Protein AF-A0A6P0JW78-F1 (afdb_monomer_lite)

Sequence (92 aa):
LLGLRYDNRYFTYANQHTHFEKATVRDQNAILKSASGFLKLFYPDLNLTPMDYQRDCLEPARQLRQGIRNSLYYLDDEFRSYGREIFVEAVL

Structure (mmCIF, N/CA/C/O backbone):
data_AF-A0A6P0JW78-F1
#
_entry.id   AF-A0A6P0JW78-F1
#
loop_
_atom_site.group_PDB
_atom_site.id
_atom_site.type_symbol
_atom_site.label_atom_id
_atom_site.label_alt_id
_atom_site.label_comp_id
_atom_site.label_asym_id
_atom_site.label_entity_id
_atom_site.label_seq_id
_atom_site.pdbx_PDB_ins_code
_atom_site.Cartn_x
_atom_site.Cartn_y
_atom_site.Cartn_z
_atom_site.occupancy
_atom_site.B_iso_or_equiv
_atom_site.auth_seq_id
_atom_site.auth_comp_id
_atom_site.auth_asym_id
_atom_site.auth_atom_id
_atom_site.pdbx_PDB_model_num
ATOM 1 N N . LEU A 1 1 ? -10.700 20.204 6.579 1.00 55.81 1 LEU A N 1
ATOM 2 C CA . LEU A 1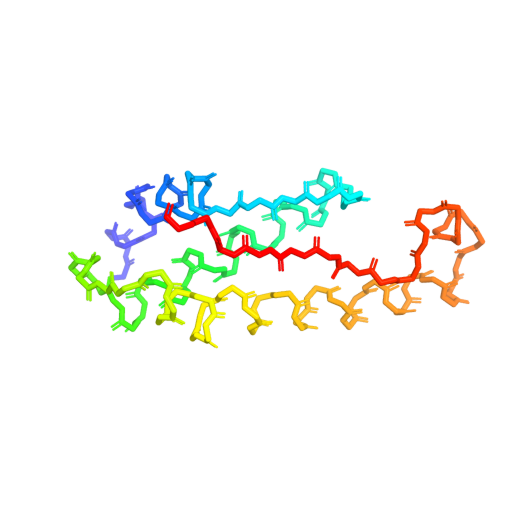 1 ? -9.737 19.468 5.718 1.00 55.81 1 LEU A CA 1
ATOM 3 C C . LEU A 1 1 ? -8.317 19.390 6.297 1.00 55.81 1 LEU A C 1
ATOM 5 O O . LEU A 1 1 ? -7.730 18.321 6.213 1.00 55.81 1 LEU A O 1
ATOM 9 N N . LEU A 1 2 ? -7.767 20.441 6.931 1.00 63.50 2 LEU A N 1
ATOM 10 C CA . LEU A 1 2 ? -6.421 20.385 7.542 1.00 63.50 2 LEU A CA 1
ATOM 11 C C . LEU A 1 2 ? -6.280 19.330 8.660 1.00 63.50 2 LEU A C 1
ATOM 13 O O . LEU A 1 2 ? -5.272 18.636 8.691 1.00 63.50 2 LEU A O 1
ATOM 17 N N . GLY A 1 3 ? -7.294 19.139 9.516 1.00 72.06 3 GLY A N 1
ATOM 18 C CA . GLY A 1 3 ? -7.237 18.159 10.619 1.00 72.06 3 GLY A CA 1
ATOM 19 C C . GLY A 1 3 ? -6.987 16.713 10.163 1.00 72.06 3 GLY A C 1
ATOM 20 O O . GLY A 1 3 ? -6.100 16.046 10.682 1.00 72.06 3 GLY A O 1
ATOM 21 N N . LEU A 1 4 ? -7.673 16.268 9.105 1.00 72.75 4 LEU A N 1
ATOM 22 C CA . LEU A 1 4 ? -7.471 14.944 8.496 1.00 72.75 4 LEU A CA 1
ATOM 23 C C . LEU A 1 4 ? -6.076 14.770 7.882 1.00 72.75 4 LEU A C 1
ATOM 25 O O . LEU A 1 4 ? -5.593 13.646 7.760 1.00 72.75 4 LEU A O 1
ATOM 29 N N . ARG A 1 5 ? -5.403 15.858 7.485 1.00 76.00 5 ARG A N 1
ATOM 30 C CA . ARG A 1 5 ? -4.054 15.788 6.907 1.00 76.00 5 ARG A CA 1
ATOM 31 C C . ARG A 1 5 ? -3.013 15.391 7.952 1.00 76.00 5 ARG A C 1
ATOM 33 O O . ARG A 1 5 ? -2.135 14.598 7.630 1.00 76.00 5 ARG A O 1
ATOM 40 N N . TYR A 1 6 ? -3.140 15.922 9.166 1.00 82.69 6 TYR A N 1
ATOM 41 C CA . TYR A 1 6 ? -2.214 15.673 10.275 1.00 82.69 6 TYR A CA 1
ATOM 42 C C . TYR A 1 6 ? -2.576 14.443 11.111 1.00 82.69 6 TYR A C 1
ATOM 44 O O . TYR A 1 6 ? -1.751 13.981 11.893 1.00 82.69 6 TYR A O 1
ATOM 52 N N . ASP A 1 7 ? -3.778 13.889 10.936 1.00 88.12 7 ASP A N 1
ATOM 53 C CA . ASP A 1 7 ? -4.152 12.645 11.596 1.00 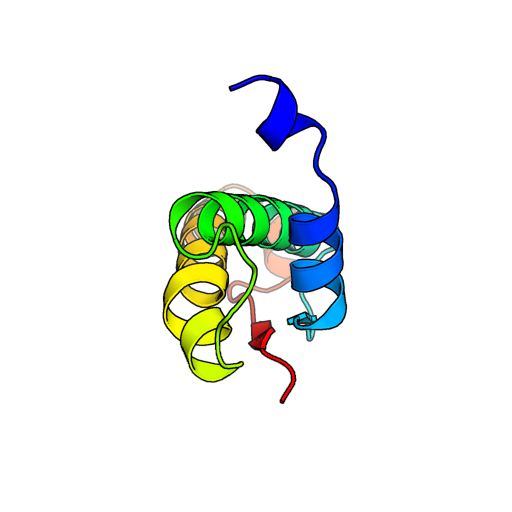88.12 7 ASP A CA 1
ATOM 54 C C . ASP A 1 7 ? -3.340 11.466 11.035 1.00 88.12 7 ASP A C 1
ATOM 56 O O . ASP A 1 7 ? -3.523 11.026 9.889 1.00 88.12 7 ASP A O 1
ATOM 60 N N . ASN A 1 8 ? -2.413 10.985 11.864 1.00 92.88 8 ASN A N 1
ATOM 61 C CA . ASN A 1 8 ? -1.481 9.918 11.529 1.00 92.88 8 ASN A CA 1
ATOM 62 C C . ASN A 1 8 ? -2.058 8.516 11.781 1.00 92.88 8 ASN A C 1
ATOM 64 O O . ASN A 1 8 ? -1.475 7.539 11.318 1.00 92.88 8 ASN A O 1
ATOM 68 N N . ARG A 1 9 ? -3.208 8.391 12.466 1.00 96.19 9 ARG A N 1
ATOM 69 C CA . ARG A 1 9 ? -3.787 7.085 12.844 1.00 96.19 9 ARG A CA 1
ATOM 70 C C . ARG A 1 9 ? -4.013 6.179 11.634 1.00 96.19 9 ARG A C 1
ATOM 72 O O . ARG A 1 9 ? -3.721 4.993 11.691 1.00 96.19 9 ARG A O 1
ATOM 79 N N . TYR A 1 10 ? -4.438 6.755 10.515 1.00 97.44 10 TYR A N 1
ATOM 80 C CA . TYR A 1 10 ? -4.665 6.038 9.258 1.00 97.44 10 TYR A CA 1
ATOM 81 C C . TYR A 1 10 ? -3.381 5.504 8.620 1.00 97.44 10 TYR A C 1
ATOM 83 O O . TYR A 1 10 ? -3.374 4.413 8.058 1.00 97.44 10 TYR A O 1
ATOM 91 N N . PHE A 1 11 ? -2.288 6.272 8.689 1.00 97.19 11 PHE A N 1
ATOM 92 C CA . PHE A 1 11 ? -0.998 5.812 8.179 1.00 97.19 11 PHE A CA 1
ATOM 93 C C . PHE A 1 11 ? -0.433 4.715 9.082 1.00 97.19 11 PHE A C 1
ATOM 95 O O . PHE A 1 11 ? 0.037 3.700 8.578 1.00 97.19 11 PHE A O 1
ATOM 102 N N . THR A 1 12 ? -0.552 4.879 10.404 1.00 97.69 12 THR A N 1
ATOM 103 C CA . THR A 1 12 ? -0.203 3.835 11.375 1.00 97.69 12 THR A CA 1
ATOM 104 C C . THR A 1 12 ? -0.982 2.548 11.113 1.00 97.69 12 THR A C 1
ATOM 106 O O . THR A 1 12 ? -0.363 1.492 11.030 1.00 97.69 12 THR A O 1
ATOM 109 N N . TYR A 1 13 ? -2.303 2.633 10.908 1.00 97.94 13 TYR A N 1
ATOM 110 C CA . TYR A 1 13 ? -3.135 1.475 10.576 1.00 97.94 13 TYR A CA 1
ATOM 111 C C . TYR A 1 13 ? -2.633 0.784 9.307 1.00 97.94 13 TYR A C 1
ATOM 113 O O . TYR A 1 13 ? -2.350 -0.411 9.341 1.00 97.94 13 TYR A O 1
ATOM 121 N N . ALA A 1 14 ? -2.468 1.538 8.213 1.00 98.25 14 ALA A N 1
ATOM 122 C CA . ALA A 1 14 ? -1.999 0.985 6.946 1.00 98.25 14 ALA A CA 1
ATOM 123 C C . ALA A 1 14 ? -0.640 0.290 7.102 1.00 98.25 14 ALA A C 1
ATOM 125 O O . ALA A 1 14 ? -0.443 -0.804 6.587 1.00 98.25 14 ALA A O 1
ATOM 126 N N . ASN A 1 15 ? 0.282 0.895 7.852 1.00 97.94 15 ASN A N 1
ATOM 127 C CA . ASN A 1 15 ? 1.609 0.336 8.083 1.00 97.94 15 ASN A CA 1
ATOM 128 C C . ASN A 1 15 ? 1.582 -0.955 8.919 1.00 97.94 15 ASN A C 1
ATOM 130 O O . ASN A 1 15 ? 2.391 -1.842 8.688 1.00 97.94 15 ASN A O 1
ATOM 134 N N . GLN A 1 16 ? 0.674 -1.063 9.892 1.00 97.62 16 GLN A N 1
ATOM 135 C CA . GLN A 1 16 ? 0.555 -2.244 10.757 1.00 97.62 16 GLN A CA 1
ATOM 136 C C . GLN A 1 16 ? -0.172 -3.415 10.089 1.00 97.62 16 GLN A C 1
ATOM 138 O O . GLN A 1 16 ? 0.122 -4.561 10.404 1.00 97.62 16 GLN A O 1
ATOM 143 N N . HIS A 1 17 ? -1.098 -3.130 9.173 1.00 98.25 17 HIS A N 1
ATOM 144 C CA . HIS A 1 17 ? -1.962 -4.137 8.550 1.00 98.25 17 HIS A CA 1
ATOM 145 C C . HIS A 1 17 ? -1.565 -4.461 7.108 1.00 98.25 17 HIS A C 1
ATOM 147 O O . HIS A 1 17 ? -2.344 -5.081 6.395 1.00 98.25 17 HIS A O 1
ATOM 153 N N . THR A 1 18 ? -0.379 -4.046 6.658 1.00 98.56 18 THR A N 1
ATOM 154 C CA . THR A 1 18 ? 0.115 -4.343 5.308 1.00 98.56 18 THR A CA 1
ATOM 155 C C . THR A 1 18 ? 1.391 -5.160 5.376 1.00 98.56 18 THR A C 1
ATOM 157 O O . THR A 1 18 ? 2.374 -4.734 5.984 1.00 98.56 18 THR A O 1
ATOM 160 N N . HIS A 1 19 ? 1.406 -6.289 4.677 1.00 98.25 19 HIS A N 1
ATOM 161 C CA . HIS A 1 19 ? 2.614 -7.049 4.407 1.00 98.25 19 HIS A CA 1
ATOM 162 C C . HIS A 1 19 ? 3.078 -6.818 2.965 1.00 98.25 19 HIS A C 1
ATOM 164 O O . HIS A 1 19 ? 2.292 -6.884 2.019 1.00 98.25 19 HIS A O 1
ATOM 170 N N . PHE A 1 20 ? 4.371 -6.540 2.801 1.00 97.62 20 PHE A N 1
ATOM 171 C CA . PHE A 1 20 ? 5.025 -6.423 1.502 1.00 97.62 20 PHE A CA 1
ATOM 172 C C . PHE A 1 20 ? 6.065 -7.527 1.360 1.00 97.62 20 PHE A C 1
ATOM 174 O O . PHE A 1 20 ? 6.903 -7.690 2.244 1.00 97.62 20 PHE A O 1
ATOM 181 N N . GLU A 1 21 ? 6.081 -8.202 0.212 1.00 91.69 21 GLU A N 1
ATOM 182 C CA . GLU A 1 21 ? 7.116 -9.197 -0.075 1.00 91.69 21 GLU A CA 1
ATOM 183 C C . GLU A 1 21 ? 8.415 -8.538 -0.581 1.00 91.69 21 GLU A C 1
ATOM 185 O O . GLU A 1 21 ? 9.355 -8.300 0.172 1.00 91.69 21 GLU A O 1
ATOM 190 N N . LYS A 1 22 ? 8.488 -8.228 -1.884 1.00 89.75 22 LYS A N 1
ATOM 191 C CA . LYS A 1 22 ? 9.701 -7.732 -2.573 1.00 89.75 22 LYS A CA 1
ATOM 192 C C . LYS A 1 22 ? 9.553 -6.306 -3.115 1.00 89.75 22 LYS A C 1
ATOM 194 O O . LYS A 1 22 ? 10.254 -5.901 -4.040 1.00 89.75 22 LYS A O 1
ATOM 199 N N . ALA A 1 23 ? 8.625 -5.533 -2.558 1.00 94.62 23 ALA A N 1
ATOM 200 C CA . ALA A 1 23 ? 8.382 -4.156 -2.973 1.00 94.62 23 ALA A CA 1
ATOM 201 C C . ALA A 1 23 ? 9.517 -3.226 -2.507 1.00 94.62 23 ALA A C 1
ATOM 203 O O . ALA A 1 23 ? 10.004 -3.343 -1.382 1.00 94.62 23 ALA A O 1
ATOM 204 N N . THR A 1 24 ? 9.915 -2.254 -3.333 1.00 95.44 24 THR A N 1
ATOM 205 C CA . THR A 1 24 ? 10.941 -1.274 -2.932 1.00 95.44 24 THR A CA 1
ATOM 206 C C . THR A 1 24 ? 10.388 -0.327 -1.869 1.00 95.44 24 THR A C 1
ATOM 208 O O . THR A 1 24 ? 9.185 -0.071 -1.826 1.00 95.44 24 THR A O 1
ATOM 211 N N . VAL A 1 25 ? 11.260 0.311 -1.080 1.00 96.25 25 VAL A N 1
ATOM 212 C CA . VAL A 1 25 ? 10.857 1.346 -0.103 1.00 96.25 25 VAL A CA 1
ATOM 213 C C . VAL A 1 25 ? 10.024 2.461 -0.757 1.00 96.25 25 VAL A C 1
ATOM 215 O O . VAL A 1 25 ? 9.121 3.024 -0.135 1.00 96.25 25 VAL A O 1
ATOM 218 N N . ARG A 1 26 ? 10.283 2.776 -2.033 1.00 95.25 26 ARG A N 1
ATOM 219 C CA . ARG A 1 26 ? 9.504 3.766 -2.790 1.00 95.25 26 ARG A CA 1
ATOM 220 C C . ARG A 1 26 ? 8.078 3.282 -3.069 1.00 95.25 26 ARG A C 1
ATOM 222 O O . ARG A 1 26 ? 7.149 4.076 -2.943 1.00 95.25 26 ARG A O 1
ATOM 229 N N . ASP A 1 27 ? 7.897 2.010 -3.421 1.00 97.44 27 ASP A N 1
ATOM 230 C CA . ASP A 1 27 ? 6.565 1.430 -3.629 1.00 97.44 27 ASP A CA 1
ATOM 231 C C . ASP A 1 27 ? 5.790 1.341 -2.325 1.00 97.44 27 ASP A C 1
ATOM 233 O O . ASP A 1 27 ? 4.651 1.798 -2.277 1.00 97.44 27 ASP A O 1
ATOM 237 N N . GLN A 1 28 ? 6.430 0.825 -1.273 1.00 98.44 28 GLN A N 1
ATOM 238 C CA . GLN A 1 28 ? 5.815 0.665 0.042 1.00 98.44 28 GLN A CA 1
ATOM 239 C C . GLN A 1 28 ? 5.267 2.006 0.538 1.00 98.44 28 GLN A C 1
ATOM 241 O O . GLN A 1 28 ? 4.082 2.135 0.830 1.00 98.44 28 GLN A O 1
ATOM 246 N N . ASN A 1 29 ? 6.093 3.056 0.509 1.00 98.38 29 ASN A N 1
ATOM 247 C CA . ASN A 1 29 ? 5.675 4.394 0.922 1.00 98.38 29 ASN A CA 1
ATOM 248 C C . ASN A 1 29 ? 4.533 4.968 0.070 1.00 98.38 29 ASN A C 1
ATOM 250 O O . ASN A 1 29 ? 3.656 5.649 0.602 1.00 98.38 29 ASN A O 1
ATOM 254 N N . ALA A 1 30 ? 4.543 4.744 -1.246 1.00 98.38 30 ALA A N 1
ATOM 255 C CA . ALA A 1 30 ? 3.489 5.238 -2.131 1.00 98.38 30 ALA A CA 1
ATOM 256 C C . ALA A 1 30 ? 2.152 4.517 -1.889 1.00 98.38 30 ALA A C 1
ATOM 258 O O . ALA A 1 30 ? 1.101 5.165 -1.839 1.00 98.38 30 ALA A O 1
ATOM 259 N N . ILE A 1 31 ? 2.202 3.197 -1.691 1.00 98.75 31 ILE A N 1
ATOM 260 C CA . ILE A 1 31 ? 1.032 2.361 -1.410 1.00 98.75 31 ILE A CA 1
ATOM 261 C C . ILE A 1 31 ? 0.456 2.712 -0.040 1.00 98.75 31 ILE A C 1
ATOM 263 O O . ILE A 1 31 ? -0.720 3.052 0.035 1.00 98.75 31 ILE A O 1
ATOM 267 N N . LEU A 1 32 ? 1.275 2.756 1.016 1.00 98.62 32 LEU A N 1
ATOM 268 C CA . LEU A 1 32 ? 0.823 3.099 2.370 1.00 98.62 32 LEU A CA 1
ATOM 269 C C . LEU A 1 32 ? 0.184 4.490 2.437 1.00 98.62 32 LEU A C 1
ATOM 271 O O . LEU A 1 32 ? -0.861 4.665 3.062 1.00 98.62 32 LEU A O 1
ATOM 275 N N . LYS A 1 33 ? 0.759 5.486 1.749 1.00 97.81 33 LYS A N 1
ATOM 276 C CA . LYS A 1 33 ? 0.169 6.833 1.680 1.00 97.81 33 LYS A CA 1
ATOM 277 C C . LYS A 1 33 ? -1.195 6.815 0.998 1.00 97.81 33 LYS A C 1
ATOM 279 O O . LYS A 1 33 ? -2.135 7.404 1.527 1.00 97.81 33 LYS A O 1
ATOM 284 N N . SER A 1 34 ? -1.314 6.122 -0.131 1.00 98.44 34 SER A N 1
ATOM 285 C CA . SER A 1 34 ? -2.573 6.029 -0.878 1.00 98.44 34 SER A CA 1
ATOM 286 C C . SER A 1 34 ? -3.637 5.262 -0.088 1.00 98.44 34 SER A C 1
ATOM 288 O O . SER A 1 34 ? -4.733 5.779 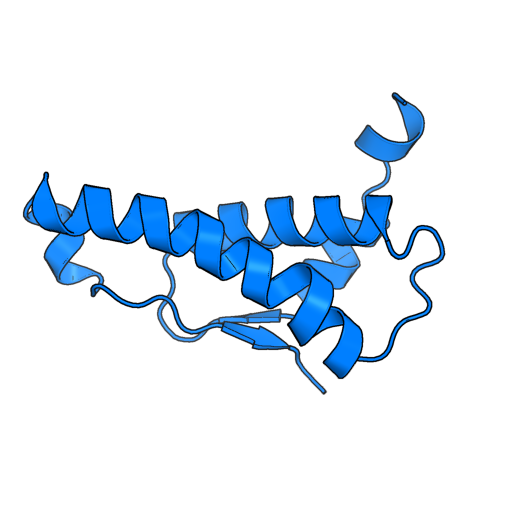0.107 1.00 98.44 34 SER A O 1
ATOM 290 N N . ALA A 1 35 ? -3.285 4.104 0.480 1.00 98.56 35 ALA A N 1
ATOM 291 C CA . ALA A 1 35 ? -4.161 3.313 1.340 1.00 98.56 35 ALA A CA 1
ATOM 292 C C . ALA A 1 35 ? -4.623 4.110 2.571 1.00 98.56 35 ALA A C 1
ATOM 294 O O . ALA A 1 35 ? -5.802 4.089 2.909 1.00 98.56 35 ALA A O 1
ATOM 295 N N . SER A 1 36 ? -3.734 4.895 3.196 1.00 98.00 36 SER A N 1
ATOM 296 C CA . SER A 1 36 ? -4.115 5.793 4.296 1.00 98.00 36 SER A CA 1
ATOM 297 C C . SER A 1 36 ? -5.076 6.903 3.858 1.00 98.00 36 SER A C 1
ATOM 299 O O . SER A 1 36 ? -5.927 7.324 4.637 1.00 98.00 36 SER A O 1
ATOM 301 N N . GLY A 1 37 ? -4.967 7.369 2.611 1.00 96.81 37 GLY A N 1
ATOM 302 C CA . GLY A 1 37 ? -5.921 8.293 2.007 1.00 96.81 37 GLY A CA 1
ATOM 303 C C . GLY A 1 37 ? -7.297 7.655 1.835 1.00 96.81 37 GLY A C 1
ATOM 304 O O . GLY A 1 37 ? -8.293 8.268 2.205 1.00 96.81 37 GLY A O 1
ATOM 305 N N . PHE A 1 38 ? -7.357 6.414 1.352 1.00 98.06 38 PHE A N 1
ATOM 306 C CA . PHE A 1 38 ? -8.618 5.679 1.223 1.00 98.06 38 PHE A CA 1
ATOM 307 C C . PHE A 1 38 ? -9.263 5.384 2.576 1.00 98.06 38 PHE A C 1
ATOM 309 O O . PHE A 1 38 ? -10.452 5.640 2.739 1.00 98.06 38 PHE A O 1
ATOM 316 N N . LEU A 1 39 ? -8.479 4.986 3.584 1.00 97.69 39 LEU A N 1
ATOM 317 C CA . LEU A 1 39 ? -8.975 4.833 4.953 1.00 97.69 39 LEU A CA 1
ATOM 318 C C . LEU A 1 39 ? -9.616 6.129 5.473 1.00 97.69 39 LEU A C 1
ATOM 320 O O . LEU A 1 39 ? -10.706 6.087 6.025 1.00 97.69 39 LEU A O 1
ATOM 324 N N . LYS A 1 40 ? -8.996 7.294 5.235 1.00 96.00 40 LYS A N 1
ATOM 325 C CA . LYS A 1 40 ? -9.562 8.601 5.627 1.00 96.00 40 LYS A CA 1
ATOM 326 C C . LYS A 1 40 ? -10.908 8.902 4.970 1.00 96.00 40 LYS A C 1
ATOM 328 O O . LYS A 1 40 ? -11.713 9.617 5.559 1.00 96.00 40 LYS A O 1
ATOM 333 N N . LEU A 1 41 ? -11.113 8.434 3.741 1.00 95.31 41 LEU A N 1
ATOM 334 C CA . LEU A 1 41 ? -12.314 8.720 2.956 1.00 95.31 41 LEU A CA 1
ATOM 335 C C . LEU A 1 41 ? -13.449 7.743 3.259 1.00 95.31 41 LEU A C 1
ATOM 337 O O . LEU A 1 41 ? -14.594 8.169 3.376 1.00 95.31 41 LEU A O 1
ATOM 341 N N . PHE A 1 42 ? -13.137 6.453 3.367 1.00 97.12 42 PHE A N 1
ATOM 342 C CA . PHE A 1 42 ? -14.137 5.389 3.462 1.00 97.12 42 PHE A CA 1
ATOM 343 C C . PHE A 1 42 ? -14.356 4.901 4.895 1.00 97.12 42 PHE A C 1
ATOM 345 O O . PHE A 1 42 ? -15.464 4.508 5.243 1.00 97.12 42 PHE A O 1
ATOM 352 N N . TYR A 1 43 ? -13.324 4.978 5.737 1.00 97.06 43 TYR A N 1
ATOM 353 C CA . TYR A 1 43 ? -13.310 4.435 7.095 1.00 97.06 43 TYR A CA 1
ATOM 354 C C . TYR A 1 43 ? -12.761 5.462 8.103 1.00 97.06 43 TYR A C 1
ATOM 356 O O . TYR A 1 43 ? -11.752 5.196 8.764 1.00 97.06 43 TYR A O 1
ATOM 364 N N . PRO A 1 44 ? -13.396 6.645 8.243 1.00 94.00 44 PRO A N 1
ATOM 365 C CA . PRO A 1 44 ? -12.907 7.719 9.117 1.00 94.00 44 PRO A CA 1
ATOM 366 C C . PRO A 1 44 ? -12.791 7.303 10.596 1.00 94.00 44 PRO A C 1
ATOM 368 O O . PRO A 1 44 ? -11.956 7.833 11.328 1.00 94.00 44 PRO A O 1
ATOM 371 N N . ASP A 1 45 ? -13.575 6.314 11.025 1.00 95.38 45 ASP A N 1
ATOM 372 C CA . ASP A 1 45 ? -13.532 5.770 12.387 1.00 95.38 45 ASP A CA 1
ATOM 373 C C . ASP A 1 45 ? -12.654 4.509 12.515 1.00 95.38 45 ASP A C 1
ATOM 375 O O . ASP A 1 45 ? -12.554 3.947 13.600 1.00 95.38 45 ASP A O 1
ATOM 379 N N . LEU A 1 46 ? -12.011 4.061 11.425 1.00 96.06 46 LEU A N 1
ATOM 380 C CA . LEU A 1 46 ? -11.202 2.830 11.342 1.00 96.06 46 LEU A CA 1
ATOM 381 C C . LEU A 1 46 ? -11.944 1.542 11.760 1.00 96.06 46 LEU A C 1
ATOM 383 O O . LEU A 1 46 ? -11.323 0.567 12.179 1.00 96.06 46 LEU A O 1
ATOM 387 N N . ASN A 1 47 ? -13.268 1.515 11.596 1.00 96.50 47 ASN A N 1
ATOM 388 C CA . ASN A 1 47 ? -14.089 0.317 11.773 1.00 96.50 47 ASN A CA 1
ATOM 389 C C . ASN A 1 47 ? -14.216 -0.426 10.439 1.00 96.50 47 ASN A C 1
ATOM 391 O O . ASN A 1 47 ? -15.077 -0.097 9.624 1.00 96.50 47 ASN A O 1
ATOM 395 N N . LEU A 1 48 ? -13.340 -1.402 10.212 1.00 97.38 48 LEU A N 1
ATOM 396 C CA . LEU A 1 48 ? -13.301 -2.224 9.005 1.00 97.38 48 LEU A CA 1
ATOM 397 C C . LEU A 1 48 ? -12.659 -3.580 9.291 1.00 97.38 48 LEU A C 1
ATOM 399 O O . LEU A 1 48 ? -11.846 -3.707 10.209 1.00 97.38 48 LEU A O 1
ATOM 403 N N . THR A 1 49 ? -13.001 -4.588 8.493 1.00 97.62 49 THR A N 1
ATOM 404 C CA . THR A 1 49 ? -12.312 -5.883 8.541 1.00 97.62 49 THR A CA 1
ATOM 405 C C . THR A 1 49 ? -11.007 -5.842 7.731 1.00 97.62 49 THR A C 1
ATOM 407 O O . THR A 1 49 ? -10.868 -5.000 6.837 1.00 97.62 49 THR A O 1
ATOM 410 N N . PRO A 1 50 ? -10.059 -6.777 7.946 1.00 96.94 50 PRO A N 1
ATOM 411 C CA . PRO A 1 50 ? -8.898 -6.918 7.062 1.00 96.94 50 PRO A CA 1
ATOM 412 C C . PRO A 1 50 ? -9.284 -7.117 5.587 1.00 96.94 50 PRO A C 1
ATOM 414 O O . PRO A 1 50 ? -8.604 -6.624 4.690 1.00 96.94 50 PRO A O 1
ATOM 417 N N . MET A 1 51 ? -10.414 -7.783 5.322 1.00 97.69 51 MET A N 1
ATOM 418 C CA . MET A 1 51 ? -10.931 -7.980 3.966 1.00 97.69 51 MET A CA 1
ATOM 419 C C . MET A 1 51 ? -11.426 -6.671 3.338 1.00 97.69 51 MET A C 1
ATOM 421 O O . MET A 1 51 ? -11.158 -6.419 2.163 1.00 97.69 51 MET A O 1
ATOM 425 N N . ASP A 1 52 ? -12.100 -5.820 4.114 1.00 98.44 52 ASP A N 1
ATOM 426 C CA . ASP A 1 52 ? -12.490 -4.479 3.666 1.00 98.44 52 ASP A CA 1
ATOM 427 C C . ASP A 1 52 ? -11.252 -3.613 3.402 1.00 98.44 52 ASP A C 1
ATOM 429 O O . ASP A 1 52 ? -11.175 -2.940 2.374 1.00 98.44 52 ASP A O 1
ATOM 433 N N . TYR A 1 53 ? -10.236 -3.691 4.273 1.00 98.56 53 TYR A N 1
ATOM 434 C CA . TYR A 1 53 ? -8.964 -3.003 4.058 1.00 98.56 53 TYR A CA 1
ATOM 435 C C . TYR A 1 53 ? -8.282 -3.452 2.759 1.00 98.56 53 TYR A C 1
ATOM 437 O O . TYR A 1 53 ? -7.878 -2.606 1.955 1.00 98.56 53 TYR A O 1
ATOM 445 N N . GLN A 1 54 ? -8.204 -4.766 2.524 1.00 98.56 54 GLN A N 1
ATOM 446 C CA . GLN A 1 54 ? -7.644 -5.335 1.299 1.00 98.56 54 GLN A CA 1
ATOM 447 C C . GLN A 1 54 ? -8.380 -4.814 0.060 1.00 98.56 54 GLN A C 1
ATOM 449 O O . GLN A 1 54 ? -7.744 -4.310 -0.867 1.00 98.56 54 GLN A O 1
ATOM 454 N N . ARG A 1 55 ? -9.712 -4.937 0.042 1.00 98.56 55 ARG A N 1
ATOM 455 C CA . ARG A 1 55 ? -10.552 -4.649 -1.127 1.00 98.56 55 ARG A CA 1
ATOM 456 C C . ARG A 1 55 ? -10.611 -3.160 -1.455 1.00 98.56 55 ARG A C 1
ATOM 458 O O . ARG A 1 55 ? -10.457 -2.792 -2.616 1.00 98.56 55 ARG A O 1
ATOM 465 N N . ASP A 1 56 ? -10.845 -2.319 -0.452 1.00 98.62 56 ASP A N 1
ATOM 466 C CA . ASP A 1 56 ? -11.240 -0.924 -0.680 1.00 98.62 56 ASP A CA 1
ATOM 467 C C . ASP A 1 56 ? -10.070 0.054 -0.590 1.00 98.62 56 ASP A C 1
ATOM 469 O O . ASP A 1 56 ? -10.130 1.150 -1.151 1.00 98.62 56 ASP A O 1
ATOM 473 N N . CYS A 1 57 ? -8.998 -0.325 0.111 1.00 98.62 57 CYS A N 1
ATOM 474 C CA . CYS A 1 57 ? -7.871 0.564 0.380 1.00 98.62 57 CYS A CA 1
ATOM 475 C C . CYS A 1 57 ? -6.572 0.041 -0.236 1.00 98.62 57 CYS A C 1
ATOM 477 O O . CYS A 1 57 ? -5.909 0.756 -0.991 1.00 98.62 57 CYS A O 1
ATOM 479 N N . LEU A 1 58 ? -6.183 -1.192 0.086 1.00 98.69 58 LEU A N 1
ATOM 480 C CA . LEU A 1 58 ? -4.853 -1.697 -0.240 1.00 98.69 58 LEU A CA 1
ATOM 481 C C . LEU A 1 58 ? -4.714 -2.089 -1.716 1.00 98.69 58 LEU A C 1
ATOM 483 O O . LEU A 1 58 ? -3.777 -1.632 -2.373 1.00 98.69 58 LEU A O 1
ATOM 487 N N . GLU A 1 59 ? -5.654 -2.860 -2.266 1.00 98.62 59 GLU A N 1
ATOM 488 C CA . GLU A 1 59 ? -5.611 -3.264 -3.676 1.00 98.62 59 GLU A CA 1
ATOM 489 C C . GLU A 1 59 ? -5.727 -2.062 -4.636 1.00 98.62 59 GLU A C 1
ATOM 491 O O . GLU A 1 59 ? -4.899 -1.956 -5.547 1.00 98.62 59 GLU A O 1
ATOM 496 N N . PRO A 1 60 ? -6.628 -1.080 -4.423 1.00 98.69 60 PRO A N 1
ATO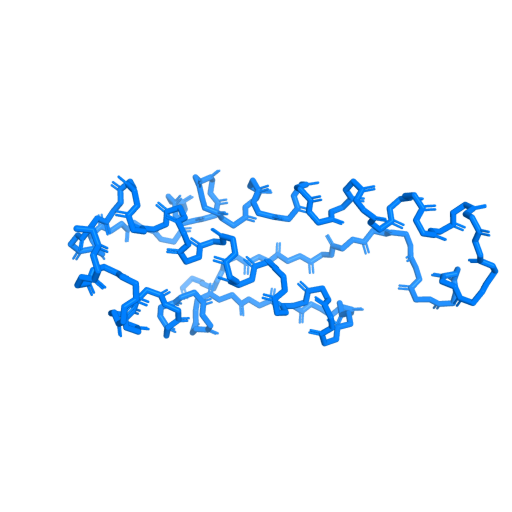M 497 C CA . PRO A 1 60 ? -6.648 0.136 -5.237 1.00 98.69 60 PRO A CA 1
ATOM 498 C C . PRO A 1 60 ? -5.341 0.938 -5.144 1.00 98.69 60 PRO A C 1
ATOM 500 O O . PRO A 1 60 ? -4.823 1.418 -6.155 1.00 98.69 60 PRO A O 1
ATOM 503 N N . ALA A 1 61 ? -4.751 1.052 -3.948 1.00 98.75 61 ALA A N 1
ATOM 504 C CA . ALA A 1 61 ? -3.467 1.730 -3.757 1.00 98.75 61 ALA A CA 1
ATOM 505 C C . ALA A 1 61 ? -2.325 1.025 -4.504 1.00 98.75 61 ALA A C 1
ATOM 507 O O . ALA A 1 61 ? -1.498 1.680 -5.151 1.00 98.75 61 ALA A O 1
ATOM 508 N N . ARG A 1 62 ? -2.299 -0.311 -4.455 1.00 98.62 62 ARG A N 1
ATOM 509 C CA . ARG A 1 62 ? -1.358 -1.134 -5.215 1.00 98.62 62 ARG A CA 1
ATOM 510 C C . ARG A 1 62 ? -1.548 -0.947 -6.715 1.00 98.62 62 ARG A C 1
ATOM 512 O O . ARG A 1 62 ? -0.554 -0.723 -7.393 1.00 98.62 62 ARG A O 1
ATOM 519 N N . GLN A 1 63 ? -2.777 -0.970 -7.234 1.00 98.69 63 GLN A N 1
ATOM 520 C CA . GLN A 1 63 ? -3.066 -0.766 -8.663 1.00 98.69 63 GLN A CA 1
ATOM 521 C C . GLN A 1 63 ? -2.532 0.572 -9.180 1.00 98.69 63 GLN A C 1
ATOM 523 O O . GLN A 1 63 ? -1.853 0.613 -10.209 1.00 98.69 63 GLN A O 1
ATOM 528 N N . LEU A 1 64 ? -2.762 1.659 -8.434 1.00 98.50 64 LEU A N 1
ATOM 529 C CA . LEU A 1 64 ? -2.222 2.977 -8.775 1.00 98.50 64 LEU A CA 1
ATOM 530 C C . LEU A 1 64 ? -0.692 2.952 -8.847 1.00 98.50 64 LEU A C 1
ATOM 532 O O . LEU A 1 64 ? -0.093 3.452 -9.804 1.00 98.50 64 LEU A O 1
ATOM 536 N N . ARG A 1 65 ? -0.038 2.332 -7.858 1.00 98.25 65 ARG A N 1
ATOM 537 C CA . ARG A 1 65 ? 1.423 2.228 -7.850 1.00 98.25 65 ARG A CA 1
ATOM 538 C C . ARG A 1 65 ? 1.947 1.287 -8.938 1.00 98.25 65 ARG A C 1
ATOM 540 O O . ARG A 1 65 ? 2.985 1.586 -9.530 1.00 98.25 65 ARG A O 1
ATOM 547 N N . GLN A 1 66 ? 1.224 0.213 -9.241 1.00 98.12 66 GLN A N 1
ATOM 548 C CA . GLN A 1 66 ? 1.542 -0.737 -10.302 1.00 98.12 66 GLN A CA 1
ATOM 549 C C . GLN A 1 66 ? 1.558 -0.053 -11.669 1.00 98.12 66 GLN A C 1
ATOM 551 O O . GLN A 1 66 ? 2.454 -0.314 -12.464 1.00 98.12 66 GLN A O 1
ATOM 556 N N . GLY A 1 67 ? 0.633 0.879 -11.926 1.00 97.75 67 GLY A N 1
ATOM 557 C CA . GLY A 1 67 ? 0.644 1.687 -13.148 1.00 97.75 67 GLY A CA 1
ATOM 558 C C . GLY A 1 67 ? 1.960 2.451 -13.325 1.00 97.75 67 GLY A C 1
ATOM 559 O O . GLY A 1 67 ? 2.592 2.370 -14.376 1.00 97.75 67 GLY A O 1
ATOM 560 N N . ILE A 1 68 ? 2.436 3.116 -12.267 1.00 96.38 68 ILE A N 1
ATOM 561 C CA . ILE A 1 68 ? 3.722 3.834 -12.295 1.00 96.38 68 ILE A CA 1
ATOM 562 C C . ILE A 1 68 ? 4.893 2.855 -12.453 1.00 96.38 68 ILE A C 1
ATOM 564 O O . ILE A 1 68 ? 5.817 3.113 -13.221 1.00 96.38 68 ILE A O 1
ATOM 568 N N . ARG A 1 69 ? 4.862 1.728 -11.734 1.00 95.81 69 ARG A N 1
ATOM 569 C CA . ARG A 1 69 ? 5.885 0.678 -11.812 1.00 95.81 69 ARG A CA 1
ATOM 570 C C . ARG A 1 69 ? 6.008 0.112 -13.226 1.00 95.81 69 ARG A C 1
ATOM 572 O O . ARG A 1 69 ? 7.127 -0.050 -13.702 1.00 95.81 69 ARG A O 1
ATOM 579 N N . ASN A 1 70 ? 4.886 -0.131 -13.897 1.00 96.44 70 ASN A N 1
ATOM 580 C CA . ASN A 1 70 ? 4.856 -0.594 -15.281 1.00 96.44 70 ASN A CA 1
ATOM 581 C C . ASN A 1 70 ? 5.523 0.419 -16.211 1.00 96.44 70 ASN A C 1
ATOM 583 O O . ASN A 1 70 ? 6.384 0.035 -16.996 1.00 96.44 70 ASN A O 1
ATOM 587 N N . SER A 1 71 ? 5.191 1.708 -16.086 1.00 95.62 71 SER A N 1
ATOM 588 C CA . SER A 1 71 ? 5.838 2.754 -16.885 1.00 95.62 71 SER A CA 1
ATOM 589 C C . SER A 1 71 ? 7.351 2.781 -16.661 1.00 95.62 71 SER A C 1
ATOM 591 O O . SER A 1 71 ? 8.108 2.773 -17.625 1.00 95.62 71 SER A O 1
ATOM 593 N N . LEU A 1 72 ? 7.805 2.742 -15.404 1.00 94.06 72 LEU A N 1
ATOM 594 C CA . LEU A 1 72 ? 9.236 2.743 -15.078 1.00 94.06 72 LEU A CA 1
ATOM 595 C C . LEU A 1 72 ? 9.966 1.513 -15.637 1.00 94.06 72 LEU A C 1
ATOM 597 O O . LEU A 1 72 ? 11.049 1.657 -16.188 1.00 94.06 72 LEU A O 1
ATOM 601 N N . TYR A 1 73 ? 9.356 0.328 -15.554 1.00 93.62 73 TYR A N 1
ATOM 602 C CA . TYR A 1 73 ? 9.936 -0.925 -16.051 1.00 93.62 73 TYR A CA 1
ATOM 603 C C . TYR A 1 73 ? 10.264 -0.885 -17.557 1.00 93.62 73 TYR A C 1
ATOM 605 O O . TYR A 1 73 ? 11.240 -1.495 -17.999 1.00 93.62 73 TYR A O 1
ATOM 613 N N . TYR A 1 74 ? 9.448 -0.184 -18.352 1.00 91.69 74 TYR A N 1
ATOM 614 C CA . TYR A 1 74 ? 9.657 -0.065 -19.799 1.00 91.69 74 TYR A CA 1
ATOM 615 C C . TYR A 1 74 ? 10.516 1.135 -20.204 1.00 91.69 74 TYR A C 1
ATOM 617 O O . TYR A 1 74 ? 11.138 1.084 -21.262 1.00 91.69 74 TYR A O 1
ATOM 625 N N . LEU A 1 75 ? 10.541 2.198 -19.397 1.00 92.88 75 LEU A N 1
ATOM 626 C CA . LEU A 1 75 ? 11.269 3.428 -19.714 1.00 92.88 75 LEU A CA 1
ATOM 627 C C . LEU A 1 75 ? 12.754 3.366 -19.350 1.00 92.88 75 LEU A C 1
ATOM 629 O O . LEU A 1 75 ? 13.541 4.087 -19.957 1.00 92.88 75 LEU A O 1
ATOM 633 N N . ASP A 1 76 ? 13.128 2.544 -18.369 1.00 88.56 76 ASP A N 1
ATOM 634 C CA . ASP A 1 76 ? 14.485 2.525 -17.833 1.00 88.56 76 ASP A CA 1
ATOM 635 C C . ASP A 1 76 ? 14.874 1.118 -17.342 1.00 88.56 76 ASP A C 1
ATOM 637 O O . ASP A 1 76 ? 14.185 0.488 -16.531 1.00 88.56 76 ASP A O 1
ATOM 641 N N . ASP A 1 77 ? 15.997 0.622 -17.868 1.00 88.69 77 ASP A N 1
ATOM 642 C CA . ASP A 1 77 ? 16.528 -0.714 -17.603 1.00 88.69 77 ASP A CA 1
ATOM 643 C C . ASP A 1 77 ? 16.892 -0.926 -16.126 1.00 88.69 77 ASP A C 1
ATOM 645 O O . ASP A 1 77 ? 16.786 -2.057 -15.641 1.00 88.69 77 ASP A O 1
ATOM 649 N N . GLU A 1 78 ? 17.235 0.136 -15.381 1.00 87.38 78 GLU A N 1
ATOM 650 C CA . GLU A 1 78 ? 17.488 0.063 -13.935 1.00 87.38 78 GLU A CA 1
ATOM 651 C C . GLU A 1 78 ? 16.293 -0.579 -13.215 1.00 87.38 78 GLU A C 1
ATOM 653 O O . GLU A 1 78 ? 16.447 -1.461 -12.359 1.00 87.38 78 GLU A O 1
ATOM 658 N N . PHE A 1 79 ? 15.074 -0.212 -13.622 1.00 86.31 79 PHE A N 1
ATOM 659 C CA . PHE A 1 79 ? 13.852 -0.645 -12.954 1.00 86.31 79 PHE A CA 1
ATOM 660 C C . PHE A 1 79 ? 13.461 -2.091 -13.240 1.00 86.31 79 PHE A C 1
ATOM 662 O O . PHE A 1 79 ? 12.630 -2.643 -12.510 1.00 86.31 79 PHE A O 1
ATOM 669 N N . ARG A 1 80 ? 14.070 -2.731 -14.243 1.00 89.25 80 ARG A N 1
ATOM 670 C CA . ARG A 1 80 ? 13.805 -4.140 -14.560 1.00 89.25 80 ARG A CA 1
ATOM 671 C C . ARG A 1 80 ? 14.324 -5.083 -13.483 1.00 89.25 80 ARG A C 1
ATOM 673 O O . ARG A 1 80 ? 13.695 -6.107 -13.220 1.00 89.25 80 ARG A O 1
ATOM 680 N N . SER A 1 81 ? 15.425 -4.710 -12.830 1.00 88.94 81 SER A N 1
ATOM 681 C CA . SER A 1 81 ? 16.059 -5.490 -11.758 1.00 88.94 81 SER A CA 1
ATOM 682 C C . SER A 1 81 ? 15.145 -5.710 -10.545 1.00 88.94 81 SER A C 1
ATOM 684 O O . SER A 1 81 ? 15.222 -6.736 -9.875 1.00 88.94 81 SER A O 1
ATOM 686 N N . TYR A 1 82 ? 14.228 -4.775 -10.298 1.00 87.69 82 TYR A N 1
ATOM 687 C CA . TYR A 1 82 ? 13.290 -4.813 -9.178 1.00 87.69 82 TYR A CA 1
ATOM 688 C C . TYR A 1 82 ? 12.011 -5.615 -9.464 1.00 87.69 82 TYR A C 1
ATOM 690 O O . TYR A 1 82 ? 11.129 -5.669 -8.609 1.00 87.69 82 TYR A O 1
ATOM 698 N N . GLY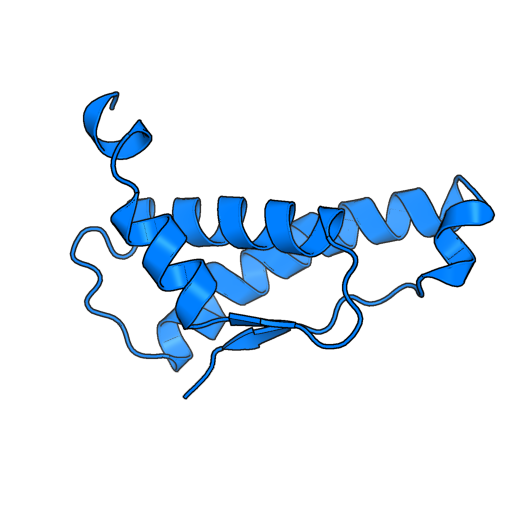 A 1 83 ? 11.886 -6.200 -10.658 1.00 90.06 83 GLY A N 1
ATOM 699 C CA . GLY A 1 83 ? 10.679 -6.891 -11.094 1.00 90.06 83 GLY A CA 1
ATOM 700 C C . GLY A 1 83 ? 9.554 -5.946 -11.527 1.00 90.06 83 GLY A C 1
ATOM 701 O O . GLY A 1 83 ? 9.558 -4.740 -11.262 1.00 90.06 83 GLY A O 1
ATOM 702 N N . ARG A 1 84 ? 8.585 -6.519 -12.248 1.00 93.12 84 ARG A N 1
ATOM 703 C CA . ARG A 1 84 ? 7.436 -5.777 -12.776 1.00 93.12 84 ARG A CA 1
ATOM 704 C C . ARG A 1 84 ? 6.305 -5.678 -11.760 1.00 93.12 84 ARG A C 1
ATOM 706 O O . ARG A 1 84 ? 5.762 -4.599 -11.582 1.00 93.12 84 ARG A O 1
ATOM 713 N N . GLU A 1 85 ? 5.947 -6.780 -11.114 1.00 96.19 85 GLU A N 1
ATOM 714 C CA . GLU A 1 85 ? 4.762 -6.852 -10.253 1.00 96.19 85 GLU A CA 1
ATOM 715 C C . GLU A 1 85 ? 5.074 -6.465 -8.806 1.00 96.19 85 GLU A C 1
ATOM 717 O O . GLU A 1 85 ? 6.114 -6.833 -8.255 1.00 96.19 85 GLU A O 1
ATOM 722 N N . ILE A 1 86 ? 4.149 -5.736 -8.184 1.00 97.44 86 ILE A N 1
ATOM 723 C CA . ILE A 1 86 ? 4.165 -5.433 -6.756 1.00 97.44 86 ILE A CA 1
ATOM 724 C C . ILE A 1 86 ? 3.182 -6.367 -6.056 1.00 97.44 86 ILE A C 1
ATOM 726 O O . ILE A 1 86 ? 1.978 -6.291 -6.302 1.00 97.44 86 ILE A O 1
ATOM 730 N N . PHE A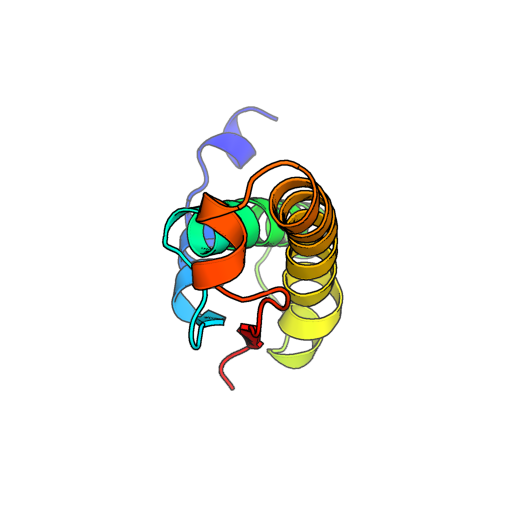 1 87 ? 3.703 -7.190 -5.150 1.00 97.12 87 PHE A N 1
ATOM 731 C CA . PHE A 1 87 ? 2.919 -8.070 -4.287 1.00 97.12 87 PHE A CA 1
ATOM 732 C C . PHE A 1 87 ? 2.751 -7.438 -2.906 1.00 97.12 87 PHE A C 1
ATOM 734 O O . PHE A 1 87 ? 3.727 -6.991 -2.292 1.00 97.12 87 PHE A O 1
ATOM 741 N N . VAL A 1 88 ? 1.499 -7.352 -2.462 1.00 97.69 88 VAL A N 1
ATOM 742 C CA . VAL A 1 88 ? 1.104 -6.756 -1.187 1.00 97.69 88 VAL A CA 1
ATOM 743 C C . VAL A 1 88 ? -0.216 -7.364 -0.727 1.00 97.69 88 VAL A C 1
ATOM 745 O O . VAL A 1 88 ? -1.108 -7.595 -1.546 1.00 97.69 88 VAL A O 1
ATOM 748 N N . GLU A 1 89 ? -0.343 -7.594 0.573 1.00 97.81 89 GLU A N 1
ATOM 749 C CA . GLU A 1 89 ? -1.535 -8.183 1.177 1.00 97.81 89 GLU A CA 1
ATOM 750 C C . GLU A 1 89 ? -1.828 -7.586 2.555 1.00 97.81 89 GLU A C 1
ATOM 752 O O . GLU A 1 89 ? -0.934 -7.089 3.249 1.00 97.81 89 GLU A O 1
ATOM 757 N N . ALA A 1 90 ? -3.102 -7.613 2.935 1.00 97.31 90 ALA A N 1
ATOM 758 C CA . ALA A 1 90 ? -3.545 -7.252 4.266 1.00 97.31 90 ALA A CA 1
ATOM 759 C C . ALA A 1 90 ? -3.178 -8.361 5.258 1.00 97.31 90 ALA A C 1
ATOM 761 O O . ALA A 1 90 ? -3.405 -9.542 4.997 1.00 97.31 90 ALA A O 1
ATOM 762 N N . VAL A 1 91 ? -2.651 -7.969 6.414 1.00 94.25 91 VAL A N 1
ATOM 763 C CA . VAL A 1 91 ? -2.401 -8.894 7.522 1.00 94.25 91 VAL A CA 1
ATOM 764 C C . VAL A 1 91 ? -3.729 -9.186 8.224 1.00 94.25 91 VAL A C 1
ATOM 766 O O . VAL A 1 91 ? -4.478 -8.254 8.529 1.00 94.25 91 VAL A O 1
ATOM 769 N N . LEU A 1 92 ? -4.016 -10.475 8.435 1.00 76.38 92 LEU A N 1
ATOM 770 C CA . LEU A 1 92 ? -5.201 -10.965 9.149 1.00 76.38 92 LEU A CA 1
ATOM 771 C C . LEU A 1 92 ? -5.103 -10.755 10.662 1.00 76.38 92 LEU A C 1
ATOM 773 O O . LEU A 1 92 ? -3.995 -10.943 11.216 1.00 76.38 92 LEU A O 1
#

pLDDT: mean 94.12, std 7.6, range [55.81, 98.75]

Secondary structure (DSSP, 8-state):
-HHHHH--HHHHHHHHSEEESS--HHHHHHHHHHHHHHHHHH-TT----HHHIIIIIIHHHHHHHHHHHHHHHHH-GGGGGG-SPPPEEE--

Radius of gyration: 13.78 Å; chains: 1; bounding box: 32×31×33 Å

Foldseek 3Di:
DVVLVPPCVLLVQLVVFKDWDLDDPVLSVQQSVQLSVQCVVPPVPVPDDQVCSFPRRRVVSQVVSLVVLQVCVVPDVVSPVSPNHTDMGTHD